Protein AF-A0A3M2TM01-F1 (afdb_monomer_lite)

Structure (mmCIF, N/CA/C/O backbone):
data_AF-A0A3M2TM01-F1
#
_entry.id   AF-A0A3M2TM01-F1
#
loop_
_atom_site.group_PDB
_atom_site.id
_atom_site.type_symbol
_atom_site.label_atom_id
_atom_site.label_alt_id
_atom_site.label_comp_id
_atom_site.label_asym_id
_atom_site.label_entity_id
_atom_site.label_seq_id
_atom_site.pdbx_PDB_ins_code
_atom_site.Cartn_x
_atom_site.Cartn_y
_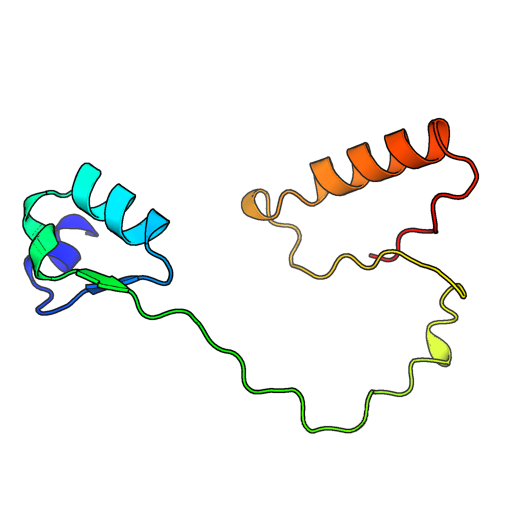atom_site.Cartn_z
_atom_site.occupancy
_atom_site.B_iso_or_equiv
_atom_site.auth_seq_id
_atom_site.auth_comp_id
_atom_site.auth_asym_id
_atom_site.auth_atom_id
_atom_site.pdbx_PDB_model_num
ATOM 1 N N . SER A 1 1 ? 22.415 -5.622 -12.130 1.00 89.88 1 SER A N 1
ATOM 2 C CA . SER A 1 1 ? 21.820 -4.309 -11.792 1.00 89.88 1 SER A CA 1
ATOM 3 C C . SER A 1 1 ? 20.406 -4.240 -12.354 1.00 89.88 1 SER A C 1
ATOM 5 O O . SER A 1 1 ? 20.114 -4.997 -13.274 1.00 89.88 1 SER A O 1
ATOM 7 N N . ILE A 1 2 ? 19.547 -3.341 -11.853 1.00 91.00 2 ILE A N 1
ATOM 8 C CA . ILE A 1 2 ? 18.171 -3.159 -12.366 1.00 91.00 2 ILE A CA 1
ATOM 9 C C . ILE A 1 2 ? 18.175 -2.918 -13.884 1.00 91.00 2 ILE A C 1
ATOM 11 O O . ILE A 1 2 ? 17.450 -3.586 -14.610 1.00 91.00 2 ILE A O 1
ATOM 15 N N . ALA A 1 3 ? 19.065 -2.052 -14.381 1.00 91.62 3 ALA A N 1
ATOM 16 C CA . ALA A 1 3 ? 19.175 -1.757 -15.811 1.00 91.62 3 ALA A CA 1
ATOM 17 C C . ALA A 1 3 ? 19.472 -3.000 -16.672 1.00 91.62 3 ALA A C 1
ATOM 19 O O . ALA A 1 3 ? 18.888 -3.162 -17.742 1.00 91.62 3 ALA A O 1
ATOM 20 N N . TRP A 1 4 ? 20.346 -3.902 -16.206 1.00 95.38 4 TRP A N 1
ATOM 21 C CA . TRP A 1 4 ? 20.621 -5.152 -16.920 1.00 95.38 4 TRP A CA 1
ATOM 22 C C . TRP A 1 4 ? 19.397 -6.069 -16.945 1.00 95.38 4 TRP A C 1
ATOM 24 O O . TRP A 1 4 ? 19.028 -6.543 -18.014 1.00 95.38 4 TRP A O 1
ATOM 34 N N . SER A 1 5 ? 18.728 -6.262 -15.802 1.00 96.12 5 SER A N 1
ATOM 35 C CA . SER A 1 5 ? 17.516 -7.088 -15.711 1.00 96.12 5 SER A CA 1
ATOM 36 C C . SER A 1 5 ? 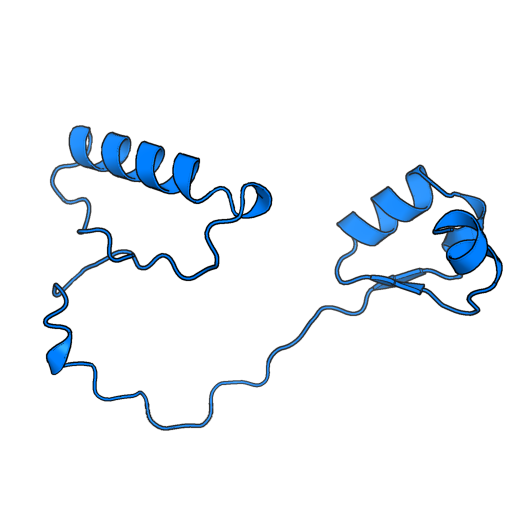16.417 -6.593 -16.653 1.00 96.12 5 SER A C 1
ATOM 38 O O . SER A 1 5 ? 15.832 -7.380 -17.389 1.00 96.12 5 SER A O 1
ATOM 40 N N . LEU A 1 6 ? 16.194 -5.279 -16.695 1.00 95.75 6 LEU A N 1
ATOM 41 C CA . LEU A 1 6 ? 15.241 -4.641 -17.605 1.00 95.75 6 LEU A CA 1
ATOM 42 C C . LEU A 1 6 ? 15.612 -4.837 -19.088 1.00 95.75 6 LEU A C 1
ATOM 44 O O . LEU A 1 6 ? 14.745 -5.053 -19.940 1.00 95.75 6 LEU A O 1
ATOM 48 N N . LYS A 1 7 ? 16.911 -4.781 -19.407 1.00 94.19 7 LYS A N 1
ATOM 49 C CA . LYS A 1 7 ? 17.414 -4.991 -20.769 1.00 94.19 7 LYS A CA 1
ATOM 50 C C . LYS A 1 7 ? 17.153 -6.416 -21.254 1.00 94.19 7 LYS A C 1
ATOM 52 O O . LYS A 1 7 ? 16.712 -6.572 -22.390 1.00 94.19 7 LYS A O 1
ATOM 57 N N . VAL A 1 8 ? 17.425 -7.422 -20.424 1.00 96.94 8 VAL A N 1
ATOM 58 C CA . VAL A 1 8 ? 17.375 -8.836 -20.838 1.00 96.94 8 VAL A CA 1
ATOM 59 C C . VAL A 1 8 ? 16.007 -9.493 -20.673 1.00 96.94 8 VAL A C 1
ATOM 61 O O . VAL A 1 8 ? 15.777 -10.519 -21.292 1.00 96.94 8 VAL A O 1
ATOM 64 N N . ALA A 1 9 ? 15.099 -8.923 -19.876 1.00 97.75 9 ALA A N 1
ATOM 65 C CA . ALA A 1 9 ? 13.756 -9.475 -19.713 1.00 97.75 9 ALA A CA 1
ATOM 66 C C . ALA A 1 9 ? 12.961 -9.440 -21.029 1.00 97.75 9 ALA A C 1
ATOM 68 O O . ALA A 1 9 ? 12.976 -8.424 -21.732 1.00 97.75 9 ALA A O 1
ATOM 69 N N . ASP A 1 10 ? 12.221 -10.509 -21.323 1.00 98.00 10 ASP A N 1
ATOM 70 C CA . ASP A 1 10 ? 11.300 -10.570 -22.464 1.00 98.00 10 ASP A CA 1
ATOM 71 C C . ASP A 1 10 ? 10.014 -9.783 -22.195 1.00 98.00 10 ASP A C 1
ATOM 73 O O . ASP A 1 10 ? 9.505 -9.077 -23.065 1.00 98.00 10 ASP A O 1
ATOM 77 N N . GLN A 1 11 ? 9.500 -9.893 -20.968 1.00 97.62 11 GLN A N 1
ATOM 78 C CA . GLN A 1 11 ? 8.309 -9.211 -20.466 1.00 97.62 11 GLN A CA 1
ATOM 79 C C . GLN A 1 11 ? 8.547 -8.754 -19.026 1.00 97.62 11 GLN A C 1
ATOM 81 O O . GLN A 1 11 ? 9.289 -9.383 -18.271 1.00 97.62 11 GLN A O 1
ATOM 86 N N . ILE A 1 12 ? 7.912 -7.651 -18.641 1.00 97.62 12 ILE A N 1
ATOM 87 C CA . ILE A 1 12 ? 8.054 -7.033 -17.323 1.00 97.62 12 ILE A CA 1
ATOM 88 C C . ILE A 1 12 ? 6.657 -6.801 -16.765 1.00 97.62 12 ILE A C 1
ATOM 90 O O . ILE A 1 12 ? 5.897 -5.980 -17.278 1.00 97.62 12 ILE A O 1
ATOM 94 N N . TRP A 1 13 ? 6.319 -7.533 -15.710 1.00 97.38 13 TRP A N 1
ATOM 95 C CA . TRP A 1 13 ? 5.029 -7.400 -15.046 1.00 97.38 13 TRP A CA 1
ATOM 96 C C . TRP A 1 13 ? 5.088 -6.338 -13.959 1.00 97.38 13 TRP A C 1
ATOM 98 O O . TRP A 1 13 ? 6.016 -6.308 -13.149 1.00 97.38 13 TRP A O 1
ATOM 108 N N . VAL A 1 14 ? 4.082 -5.471 -13.938 1.00 97.44 14 VAL A N 1
ATOM 109 C CA . VAL A 1 14 ? 3.938 -4.407 -12.944 1.00 97.44 14 VAL A CA 1
ATOM 110 C C . VAL A 1 14 ? 2.521 -4.408 -12.367 1.00 97.44 14 VAL A C 1
ATOM 112 O O . VAL A 1 14 ? 1.573 -4.738 -13.079 1.00 97.44 14 VAL A O 1
ATOM 115 N N . PRO A 1 15 ? 2.341 -4.033 -11.089 1.00 97.19 15 PRO A N 1
ATOM 116 C CA . PRO A 1 15 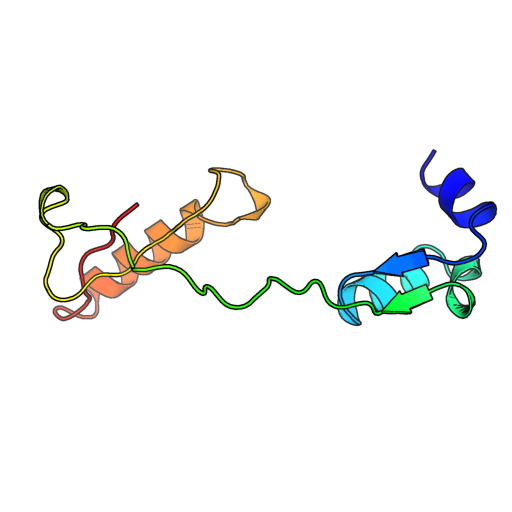? 1.065 -4.214 -10.395 1.00 97.19 15 PRO A CA 1
ATOM 117 C C . PRO A 1 15 ? -0.003 -3.177 -10.772 1.00 97.19 15 PRO A C 1
ATOM 119 O O . PRO A 1 15 ? -1.153 -3.312 -10.368 1.00 97.19 15 PRO A O 1
ATOM 122 N N . SER A 1 16 ? 0.363 -2.105 -11.479 1.00 97.38 16 SER A N 1
ATOM 123 C CA . SER A 1 16 ? -0.546 -1.004 -11.808 1.00 97.38 16 SER A CA 1
ATOM 124 C C . SER A 1 16 ? -0.074 -0.223 -13.033 1.00 97.38 16 SER A C 1
ATOM 126 O O . SER A 1 16 ? 1.112 -0.257 -13.374 1.00 97.38 16 SER A O 1
ATOM 128 N N . GLN A 1 17 ? -0.988 0.538 -13.643 1.00 97.69 17 GLN A N 1
ATOM 129 C CA . GLN A 1 17 ? -0.652 1.464 -14.728 1.00 97.69 17 GLN A CA 1
ATOM 130 C C . GLN A 1 17 ? 0.328 2.550 -14.267 1.00 97.69 17 GLN A C 1
ATOM 132 O O . GLN A 1 17 ? 1.295 2.825 -14.963 1.00 97.69 17 GLN A O 1
ATOM 137 N N . PHE A 1 18 ? 0.157 3.076 -13.049 1.00 97.56 18 PHE A N 1
ATOM 138 C CA . PHE A 1 18 ? 1.078 4.060 -12.475 1.00 97.56 18 PHE A CA 1
ATOM 139 C C . PHE A 1 18 ? 2.528 3.552 -12.466 1.00 97.56 18 PHE A C 1
ATOM 141 O O . PHE A 1 18 ? 3.449 4.252 -12.881 1.00 97.56 18 PHE A O 1
ATOM 148 N N . THR A 1 19 ? 2.742 2.304 -12.037 1.00 97.12 19 THR A N 1
ATOM 149 C CA . THR A 1 19 ? 4.082 1.702 -12.053 1.00 97.12 19 THR A CA 1
ATOM 150 C C . THR A 1 19 ? 4.607 1.507 -13.478 1.00 97.12 19 THR A C 1
ATOM 152 O O . THR A 1 19 ? 5.801 1.691 -13.700 1.00 97.12 19 THR A O 1
ATOM 155 N N . ALA A 1 20 ? 3.744 1.149 -14.436 1.00 97.75 20 ALA A N 1
ATOM 156 C CA . ALA A 1 20 ? 4.128 1.022 -15.843 1.00 97.75 20 ALA A CA 1
ATOM 157 C C . ALA A 1 20 ? 4.611 2.362 -16.414 1.00 97.75 20 ALA A C 1
ATOM 159 O O . ALA A 1 20 ? 5.680 2.425 -17.022 1.00 97.75 20 ALA A O 1
ATOM 160 N N . ASP A 1 21 ? 3.855 3.429 -16.165 1.00 98.38 21 ASP A N 1
ATOM 161 C CA . ASP A 1 21 ? 4.146 4.768 -16.669 1.00 98.38 21 ASP A CA 1
ATOM 162 C C . ASP A 1 21 ? 5.458 5.301 -16.089 1.00 98.38 21 ASP A C 1
ATOM 164 O O . ASP A 1 21 ? 6.325 5.759 -16.835 1.00 98.38 21 ASP A O 1
ATOM 168 N N . GLU A 1 22 ? 5.668 5.146 -14.779 1.00 98.06 22 GLU A N 1
ATOM 169 C CA . GLU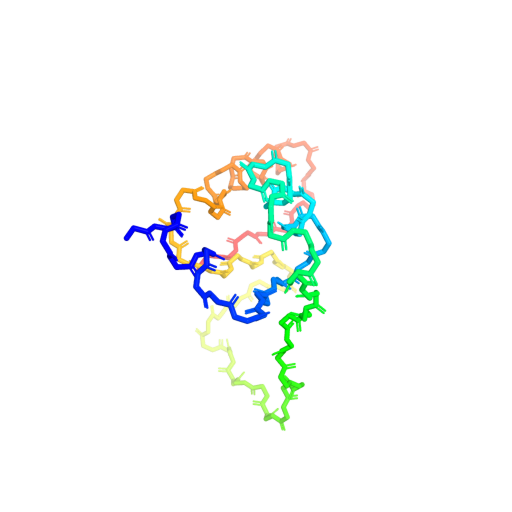 A 1 22 ? 6.917 5.552 -14.130 1.00 98.06 22 GLU A CA 1
ATOM 170 C C . GLU A 1 22 ? 8.119 4.729 -14.610 1.00 98.06 22 GLU A C 1
ATOM 172 O O . GLU A 1 22 ? 9.197 5.279 -14.850 1.00 98.06 22 GLU A O 1
ATOM 177 N N . ALA A 1 23 ? 7.945 3.422 -14.825 1.00 96.81 23 ALA A N 1
ATOM 178 C CA . ALA A 1 23 ? 9.000 2.575 -15.371 1.00 96.81 23 ALA A CA 1
ATOM 179 C C . ALA A 1 23 ? 9.353 2.967 -16.817 1.00 96.81 23 ALA A C 1
ATOM 181 O O . ALA A 1 23 ? 10.533 3.058 -17.149 1.00 96.81 23 ALA A O 1
ATOM 182 N N . ALA A 1 24 ? 8.358 3.263 -17.659 1.00 97.38 24 ALA A N 1
ATOM 183 C CA . ALA A 1 24 ? 8.569 3.731 -19.029 1.00 97.38 24 ALA A CA 1
ATOM 184 C C . ALA A 1 24 ? 9.176 5.143 -19.080 1.00 97.38 24 ALA A C 1
ATOM 186 O O . ALA A 1 24 ? 9.950 5.442 -19.989 1.00 97.38 24 ALA A O 1
ATOM 187 N N . ARG A 1 25 ? 8.857 6.006 -18.109 1.00 97.50 25 ARG A N 1
ATOM 188 C CA . ARG A 1 25 ? 9.455 7.340 -17.969 1.00 97.50 25 ARG A CA 1
ATOM 189 C C . ARG A 1 25 ? 10.941 7.254 -17.621 1.00 97.50 25 ARG A C 1
ATOM 191 O O . ARG A 1 25 ? 11.737 8.003 -18.179 1.00 97.50 25 ARG A O 1
ATOM 198 N N . LEU A 1 26 ? 11.315 6.346 -16.717 1.00 96.31 26 LEU A N 1
ATOM 199 C CA . LEU A 1 26 ? 12.703 6.157 -16.276 1.00 96.31 26 LEU A CA 1
ATOM 200 C C . LEU A 1 26 ? 13.535 5.302 -17.248 1.00 96.31 26 LEU A C 1
ATOM 202 O O . LEU A 1 26 ? 14.734 5.534 -17.391 1.00 96.31 26 LEU A O 1
ATOM 206 N N . PHE A 1 27 ? 12.913 4.335 -17.930 1.00 95.88 27 PHE A N 1
ATOM 207 C CA . PHE A 1 27 ? 13.572 3.399 -18.847 1.00 95.88 27 PHE A CA 1
ATOM 208 C C . PHE A 1 27 ? 12.793 3.263 -20.167 1.00 95.88 27 PHE A C 1
ATOM 210 O O . PHE A 1 27 ? 12.195 2.222 -20.426 1.00 95.88 27 PHE A O 1
ATOM 217 N N . PRO A 1 28 ? 12.820 4.262 -21.064 1.00 96.31 28 PRO A N 1
ATOM 218 C CA . PRO A 1 28 ? 11.961 4.274 -22.255 1.00 96.31 28 PRO A CA 1
ATOM 219 C C . PRO A 1 28 ? 12.059 3.031 -23.152 1.00 96.31 28 PRO A C 1
ATOM 221 O O . PRO A 1 28 ? 11.060 2.610 -23.729 1.00 96.31 28 PRO A O 1
ATOM 224 N N . ALA A 1 29 ? 13.237 2.400 -23.217 1.00 96.12 29 ALA A N 1
ATOM 225 C CA . ALA A 1 29 ? 13.504 1.220 -24.042 1.00 96.12 29 ALA A CA 1
ATOM 226 C C . ALA A 1 29 ? 12.730 -0.050 -23.630 1.00 96.12 29 ALA A C 1
ATOM 228 O O . ALA A 1 29 ? 12.746 -1.033 -24.368 1.00 96.12 29 ALA A O 1
ATOM 229 N N . ILE A 1 30 ? 12.082 -0.070 -22.459 1.00 97.31 30 ILE A N 1
ATOM 230 C CA . ILE A 1 30 ? 11.338 -1.246 -21.975 1.00 97.31 30 ILE A CA 1
ATOM 231 C C . ILE A 1 30 ? 9.838 -1.158 -22.248 1.00 97.31 30 ILE A C 1
ATOM 233 O O . ILE A 1 30 ? 9.122 -2.094 -21.906 1.00 97.31 30 ILE A O 1
ATOM 237 N N . ARG A 1 31 ? 9.352 -0.041 -22.809 1.00 97.50 31 ARG A N 1
ATOM 238 C CA . ARG A 1 31 ? 7.919 0.273 -22.919 1.00 97.50 31 ARG A CA 1
ATOM 239 C C . ARG A 1 31 ? 7.105 -0.892 -23.485 1.00 97.50 31 ARG A C 1
ATOM 241 O O . ARG A 1 31 ? 6.119 -1.294 -22.877 1.00 97.50 31 ARG A O 1
ATOM 248 N N . ASP A 1 32 ? 7.576 -1.493 -24.572 1.00 97.88 32 ASP A N 1
ATOM 249 C CA . ASP A 1 32 ? 6.857 -2.567 -25.271 1.00 97.88 32 ASP A CA 1
ATOM 250 C C . ASP A 1 32 ? 6.858 -3.905 -24.506 1.00 97.88 32 ASP A C 1
ATOM 252 O O . ASP A 1 32 ? 6.057 -4.803 -24.791 1.00 97.88 32 ASP A O 1
ATOM 256 N N . LYS A 1 33 ? 7.716 -4.029 -23.485 1.00 98.06 33 LYS A N 1
ATOM 257 C CA . LYS A 1 33 ? 7.835 -5.197 -22.600 1.00 98.06 33 LYS A CA 1
ATOM 258 C C . LYS A 1 33 ? 6.913 -5.124 -21.382 1.00 98.06 33 LYS A C 1
ATOM 260 O O . LYS A 1 33 ? 6.732 -6.135 -20.708 1.00 98.06 33 LYS A O 1
ATOM 265 N N . LEU A 1 34 ? 6.370 -3.949 -21.056 1.00 98.25 34 LEU A N 1
ATOM 266 C CA . LEU A 1 34 ? 5.569 -3.752 -19.847 1.00 98.25 34 LEU A CA 1
ATOM 267 C C . LEU A 1 34 ? 4.182 -4.382 -19.989 1.00 98.25 34 LEU A C 1
ATOM 269 O O . LEU A 1 34 ? 3.495 -4.192 -20.994 1.00 98.25 34 LEU A O 1
ATOM 273 N N . ARG A 1 35 ? 3.744 -5.103 -18.956 1.00 98.12 35 ARG A N 1
ATOM 274 C CA . ARG A 1 35 ? 2.380 -5.627 -18.825 1.00 98.12 35 ARG A CA 1
ATOM 275 C C . ARG A 1 35 ? 1.858 -5.326 -17.429 1.00 98.12 35 ARG A C 1
ATOM 277 O O . ARG A 1 35 ? 2.512 -5.644 -16.437 1.00 98.12 35 ARG A O 1
ATOM 284 N N . VAL A 1 36 ? 0.677 -4.720 -17.354 1.00 97.88 36 VAL A N 1
ATOM 285 C CA . VAL A 1 36 ? -0.001 -4.497 -16.077 1.00 97.88 36 VAL A CA 1
ATOM 286 C C . VAL A 1 36 ? -0.708 -5.784 -15.678 1.00 97.88 36 VAL A C 1
ATOM 288 O O . VAL A 1 36 ? -1.605 -6.247 -16.378 1.00 97.88 36 VAL A O 1
ATOM 291 N N . VAL A 1 37 ? -0.297 -6.350 -14.548 1.00 96.69 37 VAL A N 1
ATOM 292 C CA . VAL A 1 37 ? -0.913 -7.528 -13.936 1.00 96.69 37 VAL A CA 1
ATOM 293 C C . VAL A 1 37 ? -1.253 -7.151 -12.496 1.00 96.69 37 VAL A C 1
ATOM 295 O O . VAL A 1 37 ? -0.370 -7.185 -11.635 1.00 96.69 37 VAL A O 1
ATOM 298 N N . PRO A 1 38 ? -2.499 -6.721 -12.222 1.00 94.94 38 PRO A N 1
ATOM 299 C CA . PRO A 1 38 ? -2.913 -6.357 -10.875 1.00 94.94 38 PRO A CA 1
ATOM 300 C C . PRO A 1 38 ? -2.704 -7.522 -9.910 1.00 94.94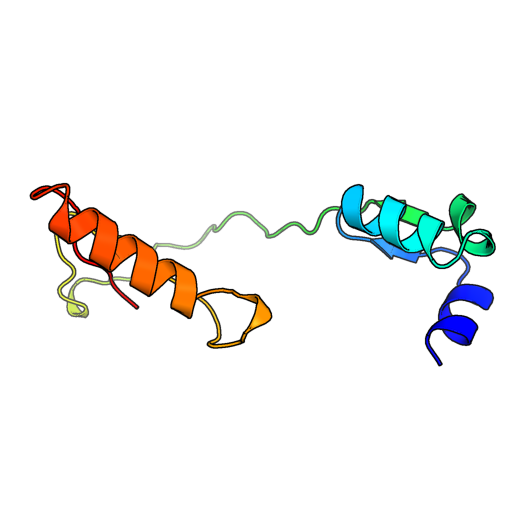 38 PRO A C 1
ATOM 302 O O . PRO A 1 38 ? -3.074 -8.658 -10.208 1.00 94.94 38 PRO A O 1
ATOM 305 N N . LEU A 1 39 ? -2.115 -7.239 -8.748 1.00 89.81 39 LEU A N 1
ATOM 306 C CA . LEU A 1 39 ? -1.985 -8.245 -7.700 1.00 89.81 39 LEU A CA 1
ATOM 307 C C . LEU A 1 39 ? -3.377 -8.565 -7.159 1.00 89.81 39 LEU A C 1
ATOM 309 O O . LEU A 1 39 ? -4.107 -7.667 -6.739 1.00 89.81 39 LEU A O 1
ATOM 313 N N . LEU A 1 40 ? -3.722 -9.847 -7.164 1.00 90.06 40 LEU A N 1
ATOM 314 C CA . LEU A 1 40 ? -4.969 -10.351 -6.617 1.00 90.06 40 LEU A CA 1
ATOM 315 C C . LEU A 1 40 ? -4.665 -11.169 -5.364 1.00 90.06 40 LEU A C 1
ATOM 317 O O . LEU A 1 40 ? -3.676 -11.898 -5.306 1.00 90.06 40 LEU A O 1
ATOM 321 N N . VAL A 1 41 ? -5.546 -11.055 -4.379 1.00 90.06 41 VAL A N 1
ATOM 322 C CA . VAL A 1 41 ? -5.657 -12.029 -3.297 1.00 90.06 41 VAL A CA 1
ATOM 323 C C . VAL A 1 41 ? -6.943 -12.806 -3.507 1.00 90.06 41 VAL A C 1
ATOM 325 O O . VAL A 1 41 ? -7.958 -12.240 -3.923 1.00 90.06 41 VAL A O 1
ATOM 328 N N . GLU A 1 42 ? -6.906 -14.105 -3.242 1.00 91.88 42 GLU A N 1
ATOM 329 C CA . GLU A 1 42 ? -8.133 -14.888 -3.212 1.00 91.88 42 GLU A CA 1
ATOM 330 C C . GLU A 1 42 ? -9.092 -14.300 -2.176 1.00 91.88 42 GLU A C 1
ATOM 332 O O . GLU A 1 42 ? -8.687 -13.737 -1.152 1.00 91.88 42 GLU A O 1
ATOM 337 N N . ARG A 1 43 ? -10.392 -14.416 -2.450 1.00 90.69 43 ARG A N 1
ATOM 338 C CA . ARG A 1 43 ? -11.402 -14.053 -1.461 1.00 90.69 43 ARG A CA 1
ATOM 339 C C . ARG A 1 43 ? -11.181 -14.911 -0.218 1.00 90.69 43 ARG A C 1
ATOM 341 O O . ARG A 1 43 ? -11.017 -16.119 -0.336 1.00 90.69 43 ARG A O 1
ATOM 348 N N . PHE A 1 44 ? -11.239 -14.297 0.959 1.00 92.25 44 PHE A N 1
ATOM 349 C CA . PHE A 1 44 ? -11.241 -15.038 2.215 1.00 92.25 44 PHE A CA 1
ATOM 350 C C . PHE A 1 44 ? -12.438 -16.003 2.249 1.00 92.25 44 PHE A C 1
ATOM 352 O O . PHE A 1 44 ? -13.580 -15.556 2.146 1.00 92.25 44 PHE A O 1
ATOM 359 N N . GLN A 1 45 ? -12.168 -17.310 2.337 1.00 93.06 45 GLN A N 1
ATOM 360 C CA . GLN A 1 45 ? -13.191 -18.371 2.350 1.00 93.06 45 GLN A CA 1
ATOM 361 C C . GLN A 1 45 ? -13.328 -19.077 3.709 1.00 93.06 45 GLN A C 1
ATOM 363 O O . GLN A 1 45 ? -14.133 -19.992 3.836 1.00 93.06 45 GLN A O 1
ATOM 368 N N . GLY A 1 46 ? -12.521 -18.702 4.704 1.00 91.94 46 GLY A N 1
ATOM 369 C CA . GLY A 1 46 ? -12.566 -19.311 6.031 1.00 91.94 46 GLY A CA 1
ATOM 370 C C . GLY A 1 46 ? -13.638 -18.701 6.930 1.00 91.94 46 GLY A C 1
ATOM 371 O O . GLY A 1 46 ? -14.214 -17.658 6.620 1.00 91.94 46 GLY A O 1
ATOM 372 N N . GLU A 1 47 ? -13.841 -19.323 8.087 1.00 93.94 47 GLU A N 1
ATOM 373 C CA . GLU A 1 47 ? -14.563 -18.680 9.181 1.00 93.94 47 GLU A CA 1
ATOM 374 C C . GLU A 1 47 ? -13.704 -17.551 9.772 1.00 93.94 47 GLU A C 1
ATOM 376 O O . GLU A 1 47 ? -12.497 -17.743 9.979 1.00 93.94 47 GLU A O 1
ATOM 381 N N . PRO A 1 48 ? -14.279 -16.366 10.046 1.00 90.75 48 PRO A N 1
ATOM 382 C CA . PRO A 1 48 ? -13.587 -15.331 10.800 1.00 90.75 48 PRO A CA 1
ATOM 383 C C . PRO A 1 48 ? -13.105 -15.883 12.145 1.00 90.75 48 PRO A C 1
ATOM 385 O O . PRO A 1 48 ? -13.829 -16.606 12.827 1.00 90.75 48 PRO A O 1
ATOM 388 N N . ALA A 1 49 ? -11.884 -15.530 12.543 1.00 91.38 49 ALA A N 1
ATOM 389 C CA . ALA A 1 49 ? -11.371 -15.917 13.851 1.00 91.38 49 ALA A CA 1
ATOM 390 C C . ALA A 1 49 ? -12.237 -15.324 14.977 1.00 91.38 49 ALA A C 1
ATOM 392 O O . ALA A 1 49 ? -12.720 -14.194 14.864 1.00 91.38 49 ALA A O 1
ATOM 393 N N . ASP A 1 50 ? -12.385 -16.056 16.085 1.00 93.88 50 ASP A N 1
ATOM 394 C CA . ASP A 1 50 ? -12.972 -15.496 17.301 1.00 93.88 50 ASP A CA 1
ATOM 395 C C . ASP A 1 50 ? -12.026 -14.438 17.887 1.00 93.88 50 ASP A C 1
ATOM 397 O O . ASP A 1 50 ? -10.921 -14.735 18.346 1.00 93.88 50 ASP A O 1
ATOM 401 N N . ILE A 1 51 ? -12.473 -13.184 17.850 1.00 92.19 51 ILE A N 1
ATOM 402 C CA . ILE A 1 51 ? -11.734 -12.016 18.339 1.00 92.19 51 ILE A CA 1
ATOM 403 C C . ILE A 1 51 ? -12.249 -11.504 19.689 1.00 92.19 51 ILE A C 1
ATOM 405 O O . ILE A 1 51 ? -11.819 -10.443 20.141 1.00 92.19 51 ILE A O 1
ATOM 409 N N . THR A 1 52 ? -13.154 -12.223 20.363 1.00 93.56 52 THR A N 1
ATOM 410 C CA . THR A 1 52 ? -13.755 -11.784 21.639 1.00 93.56 52 THR A CA 1
ATOM 411 C C . THR A 1 52 ? -12.706 -11.485 22.711 1.00 93.56 52 THR A C 1
ATOM 413 O O . THR A 1 52 ? -12.834 -10.514 23.461 1.00 93.56 52 THR A O 1
ATOM 416 N N . GLN A 1 53 ? -11.616 -12.256 22.738 1.00 94.94 53 GLN A N 1
ATOM 417 C CA . GLN A 1 53 ? -10.509 -12.059 23.677 1.00 94.94 53 GLN A CA 1
ATOM 418 C C . GLN A 1 53 ? -9.758 -10.735 23.471 1.00 94.94 53 GLN A C 1
ATOM 420 O O . GLN A 1 53 ? -9.152 -10.238 24.419 1.00 94.94 53 GLN A O 1
ATOM 425 N N . LEU A 1 54 ? -9.834 -10.130 22.278 1.00 91.88 54 LEU A N 1
ATOM 426 C CA . LEU A 1 54 ? -9.203 -8.840 21.977 1.00 91.88 54 LEU A CA 1
ATOM 427 C C . LEU A 1 54 ? -9.949 -7.647 22.598 1.00 91.88 54 LEU A C 1
ATOM 429 O O . LEU A 1 54 ? -9.396 -6.551 22.624 1.00 91.88 54 LEU A O 1
ATOM 433 N N . ARG A 1 55 ? -11.178 -7.845 23.109 1.00 93.44 55 ARG A N 1
ATOM 434 C CA . ARG A 1 55 ? -11.998 -6.816 23.786 1.00 93.44 55 ARG A CA 1
ATOM 435 C C . ARG A 1 55 ? -12.077 -5.495 23.002 1.00 93.44 55 ARG A C 1
ATOM 437 O O . ARG A 1 55 ? -11.901 -4.416 23.565 1.00 93.44 55 ARG A O 1
ATOM 444 N N . LEU A 1 56 ? -12.310 -5.592 21.693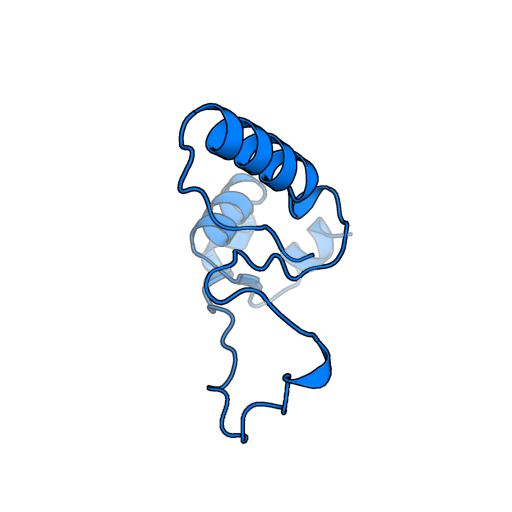 1.00 94.44 56 LEU A N 1
ATOM 445 C CA . LEU A 1 56 ? -12.329 -4.431 20.802 1.00 94.44 56 LEU A CA 1
ATOM 446 C C . LEU A 1 56 ? -13.542 -3.520 21.073 1.00 94.44 56 LEU A C 1
ATOM 448 O O . LEU A 1 56 ? -14.611 -4.016 21.441 1.00 94.44 56 LEU A O 1
ATOM 452 N N . PRO A 1 57 ? -13.416 -2.199 20.850 1.00 94.00 57 PRO A N 1
ATOM 453 C CA . PRO A 1 57 ? -14.553 -1.284 20.881 1.00 94.00 57 PRO A CA 1
ATOM 454 C C . PRO A 1 57 ? -15.626 -1.657 19.848 1.00 94.00 57 PRO A C 1
ATOM 456 O O . PRO A 1 57 ? -15.335 -2.281 18.833 1.00 94.00 57 PRO A O 1
ATOM 459 N N . GLN A 1 58 ? -16.866 -1.197 20.046 1.00 92.31 58 GLN A N 1
ATOM 460 C CA . GLN A 1 58 ? -17.950 -1.429 19.077 1.00 92.31 58 GLN A CA 1
ATOM 461 C C . GLN A 1 58 ? -17.666 -0.783 17.708 1.00 92.31 58 GLN A C 1
ATOM 463 O O . GLN A 1 58 ? -18.063 -1.305 16.669 1.00 92.31 58 GLN A O 1
ATOM 468 N N . ARG A 1 59 ? -16.986 0.369 17.707 1.00 95.00 59 ARG A N 1
ATOM 469 C CA . ARG A 1 59 ? -16.536 1.083 16.510 1.00 95.00 59 ARG A CA 1
ATOM 470 C C . ARG A 1 59 ? -15.064 1.409 16.678 1.00 95.00 59 ARG A C 1
ATOM 472 O O . ARG A 1 59 ? -14.685 2.020 17.674 1.00 95.00 59 ARG A O 1
ATOM 479 N N . TYR A 1 60 ? -14.257 1.033 15.699 1.00 95.62 60 TYR A N 1
ATOM 480 C CA . TYR A 1 60 ? -12.828 1.304 15.706 1.00 95.62 60 TYR A CA 1
ATOM 481 C C . TYR A 1 60 ? -12.290 1.451 14.290 1.00 95.62 60 TYR A C 1
ATOM 483 O O . TYR A 1 60 ? -12.889 0.993 13.315 1.00 95.62 60 TYR A O 1
ATOM 491 N N . TRP A 1 61 ? -11.147 2.112 14.192 1.00 95.81 61 TRP A N 1
ATOM 492 C CA . TRP A 1 61 ? -10.278 2.067 13.028 1.00 95.81 61 TRP A CA 1
ATOM 493 C C . TRP A 1 61 ? -9.220 0.996 13.283 1.00 95.81 61 TRP A C 1
ATOM 495 O O . TRP A 1 61 ? -8.742 0.866 14.408 1.00 95.81 61 TRP A O 1
ATOM 505 N N . LEU A 1 62 ? -8.854 0.228 12.258 1.00 94.38 62 LEU A N 1
ATOM 506 C CA . LEU A 1 62 ? -7.819 -0.801 12.352 1.00 94.38 62 LEU A CA 1
ATOM 507 C C . LEU A 1 62 ? -6.711 -0.501 11.347 1.00 94.38 62 LEU A C 1
ATOM 509 O O . LEU A 1 62 ? -6.973 -0.408 10.147 1.00 94.38 62 LEU A O 1
ATOM 513 N N . CYS A 1 63 ? -5.474 -0.376 11.824 1.00 92.94 63 CYS A N 1
ATOM 514 C CA . CYS A 1 63 ? -4.301 -0.237 10.966 1.00 92.94 63 CYS A CA 1
ATOM 515 C C . CYS A 1 63 ? -3.487 -1.532 11.001 1.00 92.94 63 CYS A C 1
ATOM 517 O O . CYS A 1 63 ? -2.914 -1.864 12.029 1.00 92.94 63 CYS A O 1
ATOM 519 N N . VAL A 1 64 ? -3.410 -2.251 9.877 1.00 90.81 64 VAL A N 1
ATOM 520 C CA . VAL A 1 64 ? -2.623 -3.491 9.775 1.00 90.81 64 VAL A CA 1
ATOM 521 C C . VAL A 1 64 ? -1.466 -3.295 8.806 1.00 90.81 64 VAL A C 1
ATOM 523 O O . VAL A 1 64 ? -1.660 -2.973 7.632 1.00 90.81 64 VAL A O 1
ATOM 526 N N . GLY A 1 65 ? -0.246 -3.527 9.279 1.00 87.19 65 GLY A N 1
ATOM 527 C CA . GLY A 1 65 ? 0.943 -3.506 8.437 1.00 87.19 65 GLY A CA 1
ATOM 528 C C . GLY A 1 65 ? 2.236 -3.422 9.236 1.00 87.19 65 GLY A C 1
ATOM 529 O O . GLY A 1 65 ? 2.251 -3.064 10.411 1.00 87.19 65 GLY A O 1
ATOM 530 N N . THR A 1 66 ? 3.351 -3.735 8.582 1.00 88.44 66 THR A N 1
ATOM 531 C CA . THR A 1 66 ? 4.683 -3.526 9.156 1.00 88.44 66 THR A CA 1
ATOM 532 C C . THR A 1 66 ? 4.967 -2.031 9.327 1.00 88.44 66 THR A C 1
ATOM 534 O O . THR A 1 66 ? 4.541 -1.201 8.518 1.00 88.44 66 THR A O 1
ATOM 537 N N . ARG A 1 67 ? 5.717 -1.667 10.377 1.00 85.00 67 ARG A N 1
ATOM 538 C CA . ARG A 1 67 ? 6.104 -0.275 10.682 1.00 85.00 67 ARG A CA 1
ATOM 539 C C . ARG A 1 67 ? 7.249 0.196 9.783 1.00 85.00 67 ARG A C 1
ATOM 541 O O . ARG A 1 67 ? 8.338 0.512 10.246 1.00 85.00 67 ARG A O 1
ATOM 548 N N . GLU A 1 68 ? 6.993 0.231 8.482 1.00 90.75 68 GLU A N 1
ATOM 549 C CA . GLU A 1 68 ? 7.935 0.706 7.472 1.00 90.75 68 GLU A CA 1
ATOM 550 C C . GLU A 1 68 ? 7.595 2.144 7.050 1.00 90.75 68 GLU A C 1
ATOM 552 O O . GLU A 1 68 ? 6.416 2.445 6.837 1.00 90.75 68 GLU A O 1
ATOM 557 N N . PRO A 1 69 ? 8.587 3.032 6.837 1.00 90.06 69 PRO A N 1
ATOM 558 C CA . PRO A 1 69 ? 8.336 4.421 6.438 1.00 90.06 69 PRO A CA 1
ATOM 559 C C . PRO A 1 69 ? 7.407 4.564 5.222 1.00 90.06 69 PRO A C 1
ATOM 561 O O . PRO A 1 69 ? 6.496 5.388 5.230 1.00 90.06 69 PRO A O 1
ATOM 564 N N . ARG A 1 70 ? 7.553 3.693 4.212 1.00 94.12 70 ARG A N 1
ATOM 565 C CA . ARG A 1 70 ? 6.722 3.691 2.991 1.00 94.12 70 ARG A CA 1
ATOM 566 C C . ARG A 1 70 ? 5.235 3.394 3.228 1.00 94.12 70 ARG A C 1
ATOM 568 O O . ARG A 1 70 ? 4.431 3.605 2.328 1.00 94.12 70 ARG A O 1
ATOM 575 N N . LYS A 1 71 ? 4.871 2.844 4.393 1.00 90.81 71 LYS A N 1
ATOM 576 C CA . LYS A 1 71 ? 3.478 2.548 4.763 1.00 90.81 71 LYS A CA 1
ATOM 577 C C . LYS A 1 71 ? 2.761 3.756 5.360 1.00 90.81 71 LYS A C 1
ATOM 579 O O . LYS A 1 71 ? 1.556 3.693 5.557 1.00 90.81 71 LYS A O 1
ATOM 584 N N . ASN A 1 72 ? 3.487 4.839 5.641 1.00 93.25 72 ASN A N 1
ATOM 585 C CA . ASN A 1 72 ? 2.948 6.103 6.136 1.00 93.25 72 ASN A CA 1
ATOM 586 C C . ASN A 1 72 ? 2.114 5.992 7.437 1.00 93.25 72 ASN A C 1
ATOM 588 O O . ASN A 1 72 ? 1.260 6.832 7.710 1.00 93.25 72 ASN A O 1
ATOM 592 N N . ILE A 1 73 ? 2.380 4.971 8.269 1.00 93.38 73 ILE A N 1
ATOM 593 C CA . ILE A 1 73 ? 1.621 4.699 9.507 1.00 93.38 73 ILE A CA 1
ATOM 594 C C . ILE A 1 73 ? 1.731 5.863 10.497 1.00 93.38 73 ILE A C 1
ATOM 596 O O . ILE A 1 73 ? 0.741 6.228 11.122 1.00 93.38 73 ILE A O 1
ATOM 600 N N . LYS A 1 74 ? 2.914 6.484 10.623 1.00 92.25 74 LYS A N 1
ATOM 601 C CA . LYS A 1 74 ? 3.090 7.643 11.510 1.00 92.25 74 LYS A CA 1
ATOM 602 C C . LYS A 1 74 ? 2.143 8.785 11.129 1.00 92.25 74 LYS A C 1
ATOM 604 O O . LYS A 1 74 ? 1.419 9.273 11.986 1.00 92.25 74 LYS A O 1
ATOM 609 N N . TRP A 1 75 ? 2.134 9.169 9.854 1.00 94.44 75 TRP A N 1
ATOM 610 C CA . TRP A 1 75 ? 1.263 10.236 9.367 1.00 94.44 75 TRP A CA 1
ATOM 611 C C . TRP A 1 75 ? -0.215 9.910 9.598 1.00 94.44 75 TRP A C 1
ATOM 613 O O . TRP A 1 75 ? -0.975 10.773 10.021 1.00 94.44 75 TRP A O 1
ATOM 623 N N . PHE A 1 76 ? -0.614 8.654 9.382 1.00 95.12 76 PHE A N 1
ATOM 624 C CA . PHE A 1 76 ? -1.979 8.208 9.649 1.00 95.12 76 PHE A CA 1
ATOM 625 C C . PHE A 1 76 ? -2.369 8.366 11.129 1.00 95.12 76 PHE A C 1
ATOM 627 O O . PHE A 1 76 ? -3.448 8.879 11.419 1.00 95.12 76 PHE A O 1
ATOM 634 N N . VAL A 1 77 ? -1.491 7.984 12.064 1.00 94.31 77 VAL A N 1
ATOM 635 C CA . VAL A 1 77 ? -1.733 8.164 13.507 1.00 94.31 77 VAL A CA 1
ATOM 636 C C . VAL A 1 77 ? -1.847 9.649 13.864 1.00 94.31 77 VAL A C 1
ATOM 638 O O . VAL A 1 77 ? -2.777 10.025 14.575 1.00 94.31 77 VAL A O 1
ATOM 641 N N . ASP A 1 78 ? -0.958 10.496 13.338 1.00 95.81 78 ASP A N 1
ATOM 642 C CA . ASP A 1 78 ? -0.991 11.948 13.575 1.00 95.81 78 ASP A CA 1
ATOM 643 C C . ASP A 1 78 ? -2.306 12.572 13.041 1.00 95.81 78 ASP A C 1
ATOM 645 O O . ASP A 1 78 ? -2.940 13.407 13.697 1.00 95.81 78 ASP A O 1
ATOM 649 N N . ALA A 1 79 ? -2.762 12.130 11.863 1.00 96.12 79 ALA A N 1
ATOM 650 C CA . ALA A 1 79 ? -4.024 12.563 11.266 1.00 96.12 79 ALA A CA 1
ATOM 651 C C . ALA A 1 79 ? -5.243 12.092 12.076 1.00 96.12 79 ALA A C 1
ATOM 653 O O . ALA A 1 79 ? -6.166 12.876 12.298 1.00 96.12 79 ALA A O 1
ATOM 654 N N . TRP A 1 80 ? -5.239 10.850 12.572 1.00 96.94 80 TRP A N 1
ATOM 655 C CA . TRP A 1 80 ? -6.295 10.344 13.455 1.00 96.94 80 TRP A CA 1
ATOM 656 C C . TRP A 1 80 ? -6.361 11.131 14.773 1.00 96.94 80 TRP A C 1
ATOM 658 O O . TRP A 1 80 ? -7.451 11.511 15.200 1.00 96.94 80 TRP A O 1
ATOM 668 N N . GLN A 1 81 ? -5.215 11.458 15.383 1.00 96.44 81 GLN A N 1
ATOM 669 C CA . GLN A 1 81 ? -5.174 12.310 16.581 1.00 96.44 81 GLN A CA 1
ATOM 670 C C . GLN A 1 81 ? -5.778 13.691 16.303 1.00 96.44 81 GLN A C 1
ATOM 672 O O . GLN A 1 81 ? -6.570 14.196 17.098 1.00 96.44 81 GLN A O 1
ATOM 677 N N . THR A 1 82 ? -5.455 14.276 15.147 1.00 97.50 82 THR A N 1
ATOM 678 C CA . THR A 1 82 ? -6.021 15.561 14.715 1.00 97.50 82 THR A CA 1
ATOM 679 C C . THR A 1 82 ? -7.535 15.473 14.529 1.00 97.50 82 THR A C 1
ATOM 681 O O . THR A 1 82 ? -8.264 16.333 15.024 1.00 97.50 82 THR A O 1
ATOM 684 N N . ALA A 1 83 ? -8.025 14.410 13.885 1.00 96.81 83 ALA A N 1
ATOM 685 C CA . ALA A 1 83 ? -9.455 14.180 13.700 1.00 96.81 83 ALA A CA 1
ATOM 686 C C . ALA A 1 83 ? -10.187 14.041 15.041 1.00 96.81 83 ALA A C 1
ATOM 688 O O . ALA A 1 83 ? -11.226 14.666 15.232 1.00 96.81 83 ALA A O 1
ATOM 689 N N . ARG A 1 84 ? -9.614 13.314 16.006 1.00 96.00 84 ARG A N 1
ATOM 690 C CA . ARG A 1 84 ? -10.201 13.135 17.342 1.00 96.00 84 ARG A CA 1
ATOM 691 C C . ARG A 1 84 ? -10.321 14.444 18.128 1.00 96.00 84 ARG A C 1
ATOM 693 O O . ARG A 1 84 ? -11.262 14.597 18.899 1.00 96.00 84 ARG A O 1
ATOM 700 N N . MET A 1 85 ? -9.409 15.397 17.920 1.00 96.56 85 MET A N 1
ATOM 701 C CA . MET A 1 85 ? -9.509 16.735 18.523 1.00 96.56 85 MET A CA 1
ATOM 702 C C . MET A 1 85 ? -10.615 17.595 17.896 1.00 96.56 85 MET A C 1
ATOM 704 O O . MET A 1 85 ? -11.152 18.473 18.564 1.00 96.56 85 MET A O 1
ATOM 708 N N . GLN A 1 86 ? -10.947 17.366 16.622 1.00 97.56 86 GLN A N 1
ATOM 709 C CA . GLN A 1 86 ? -11.946 18.151 15.884 1.00 97.56 86 GLN A CA 1
ATOM 710 C C . GLN A 1 86 ? -13.347 17.535 15.939 1.00 97.56 86 GLN A C 1
ATOM 712 O O . GLN A 1 86 ? -14.345 18.254 15.941 1.00 97.56 86 GLN A O 1
ATOM 717 N N . PHE A 1 87 ? -13.427 16.208 15.994 1.00 96.81 87 PHE A N 1
ATOM 718 C CA . PHE A 1 87 ? -14.666 15.452 15.921 1.00 96.81 87 PHE A CA 1
ATOM 719 C C . PHE A 1 87 ? -14.734 14.479 17.095 1.00 96.81 87 PHE A C 1
ATOM 721 O O . PHE A 1 87 ? -14.094 13.425 17.082 1.00 96.81 87 PHE A O 1
ATOM 728 N N . VAL A 1 88 ? -15.550 14.830 18.093 1.00 92.31 88 VAL A N 1
ATOM 729 C CA . VAL A 1 88 ? -15.714 14.065 19.343 1.00 92.31 88 VAL A CA 1
ATOM 730 C C . VAL A 1 88 ? -16.155 12.614 19.108 1.00 92.31 88 VAL A C 1
ATOM 732 O O . VAL A 1 88 ? -15.769 11.724 19.855 1.00 92.31 88 VAL A O 1
ATOM 735 N N . GLU A 1 89 ? -16.875 12.362 18.012 1.00 95.44 89 GLU A N 1
ATOM 736 C CA . GLU A 1 89 ? -17.381 11.039 17.621 1.00 95.44 89 GLU A CA 1
ATOM 737 C C . GLU A 1 89 ? -16.371 10.186 16.825 1.00 95.44 89 GLU A C 1
ATOM 739 O O . GLU A 1 89 ? -16.739 9.149 16.261 1.00 95.44 89 GLU A O 1
ATOM 744 N N . THR A 1 90 ? -15.107 10.615 16.720 1.00 96.50 90 THR A N 1
ATOM 745 C CA . THR A 1 90 ? -14.058 9.838 16.038 1.00 96.50 90 THR A CA 1
ATOM 746 C C . THR A 1 90 ? -13.812 8.521 16.787 1.00 96.50 90 THR A C 1
ATOM 748 O O . THR A 1 90 ? -13.427 8.564 17.956 1.00 96.50 90 THR A O 1
ATOM 751 N N . PRO A 1 91 ? -13.986 7.345 16.146 1.00 96.62 91 PRO A N 1
ATOM 752 C CA . PRO A 1 91 ? -13.756 6.056 16.796 1.00 96.62 91 PRO A CA 1
ATOM 753 C C . PRO A 1 91 ? -12.305 5.842 17.252 1.00 96.62 91 PRO A C 1
ATOM 755 O O . PRO A 1 91 ? -11.367 6.426 16.703 1.00 96.62 91 PRO A O 1
ATOM 758 N N . GLU A 1 92 ? -12.122 4.945 18.223 1.00 95.25 92 GLU A N 1
ATOM 759 C CA . GLU A 1 92 ? -10.798 4.537 18.712 1.00 95.25 92 GLU A CA 1
ATOM 760 C C . GLU A 1 92 ? -9.951 3.889 17.604 1.00 95.25 92 GLU A C 1
ATOM 762 O O . GLU A 1 92 ? -10.478 3.216 16.714 1.00 95.25 92 GLU A O 1
ATOM 767 N N . LEU A 1 93 ? -8.630 4.070 17.671 1.00 95.12 93 LEU A N 1
ATOM 768 C CA . LEU A 1 93 ? -7.678 3.436 16.758 1.00 95.12 93 LEU A CA 1
ATOM 769 C C . LEU A 1 93 ? -7.037 2.208 17.413 1.00 95.12 93 LEU A C 1
ATOM 771 O O . LEU A 1 93 ? -6.399 2.314 18.458 1.00 95.12 93 LEU A O 1
ATOM 775 N N . VAL A 1 94 ? -7.165 1.061 16.748 1.00 94.00 94 VAL A N 1
ATOM 776 C CA . VAL A 1 94 ? -6.505 -0.205 17.080 1.00 94.00 94 VAL A CA 1
ATOM 777 C C . VAL A 1 94 ? -5.320 -0.403 16.126 1.00 94.00 94 VAL A C 1
ATOM 779 O O . VAL A 1 94 ? -5.466 -0.263 14.905 1.00 94.00 94 VAL A O 1
ATOM 782 N N . LEU A 1 95 ? -4.147 -0.700 16.692 1.00 87.69 95 LEU A N 1
ATOM 783 C CA . LEU A 1 95 ? -2.878 -0.935 15.989 1.00 87.69 95 LEU A CA 1
ATOM 784 C C . LEU A 1 95 ? -2.398 -2.375 16.179 1.00 87.69 95 LEU A C 1
ATOM 786 O O . LEU A 1 95 ? -2.662 -2.930 17.269 1.00 87.69 95 LEU A O 1
#

Organism: Pseudomonas syringae pv. maculicola (NCBI:txid59511)

pLDDT: mean 94.64, std 2.93, range [85.0, 98.38]

Sequence (95 aa):
SIAWSLKVADQIWVPSQFTADEAARLFPAIRDKLRVVPLLVERFQGEPADITQLRLPQRYWLCVGTREPRKNIKWFVDAWQTARMQFVETPELVL

Radius of gyration: 20.67 Å; chains: 1; bounding box: 40×38×49 Å

Secondary structure (DSSP, 8-state):
-HHHHHHH-S-EEESSHHHHHHHHHH-GGGGGGEEE-----PPP-SPPP--GGG---SSEEE--S---GGG-HHHHHHHHHHHHHH-TTPPEEE-

Foldseek 3Di:
DVVVCLVPDQADEDQDPVVLVVCCVVPVVNNVRYDHDHDDDPDDPDDDDPCVVVVDDPDEAEDDDDPDVVSVVVVVVVVLVVCCVVPVPRHYYDD